Protein AF-A0A4V3KSF6-F1 (afdb_monomer_lite)

pLDDT: mean 86.2, std 11.47, range [46.16, 97.12]

Sequence (101 aa):
LTEKVAVPAVFDMMMRPGSPTTFSNFDHLDHTLPKAPGFPAEAVLRTDRRGTRFPQGIIAGHLEPFADGRAKELLITPNGVRIVWLLAEAERARYGVFRKA

Secondary structure (DSSP, 8-state):
-PPPP--SS-EEEEES--S--TT-SGGG--EEEPPPTTS-TTEEEEESSTT----HHHHHTT-GGGTTS-EEEEEEETTEEEEEE------HHHHGGG---

Structure (mmCIF, N/CA/C/O backbone):
data_AF-A0A4V3KSF6-F1
#
_entry.id   AF-A0A4V3KSF6-F1
#
loop_
_atom_site.group_PDB
_atom_site.id
_atom_site.type_symbol
_atom_site.label_atom_id
_atom_site.label_alt_id
_atom_site.label_comp_id
_atom_site.label_asym_id
_atom_site.label_entity_id
_atom_site.label_seq_id
_atom_site.pdbx_PDB_ins_code
_atom_site.Cartn_x
_atom_site.Cartn_y
_atom_site.Cartn_z
_atom_site.occupancy
_atom_site.B_iso_or_equiv
_atom_site.auth_seq_id
_atom_site.auth_comp_id
_atom_site.auth_asym_id
_atom_site.auth_atom_id
_atom_site.pdbx_PDB_model_num
ATOM 1 N N . LEU A 1 1 ? -3.401 20.343 2.717 1.00 50.09 1 LEU A N 1
ATOM 2 C CA . LEU A 1 1 ? -4.114 19.672 3.826 1.00 50.09 1 LEU A CA 1
ATOM 3 C C . LEU A 1 1 ? -4.252 18.211 3.441 1.00 50.09 1 LEU A C 1
ATOM 5 O O . LEU A 1 1 ? -4.838 17.948 2.402 1.00 50.09 1 LEU A O 1
ATOM 9 N N . THR A 1 2 ? -3.641 17.289 4.181 1.00 59.16 2 THR A N 1
ATOM 10 C CA . THR A 1 2 ? -3.822 15.848 3.948 1.00 59.16 2 THR A CA 1
ATOM 11 C C . THR A 1 2 ? -5.137 15.441 4.597 1.00 59.16 2 THR A C 1
ATOM 13 O O . THR A 1 2 ? -5.308 15.619 5.804 1.00 59.16 2 THR A O 1
ATOM 16 N N . GLU A 1 3 ? -6.092 14.979 3.796 1.00 78.50 3 GLU A N 1
ATOM 17 C CA . GLU A 1 3 ? -7.373 14.500 4.304 1.00 78.50 3 GLU A CA 1
ATOM 18 C C . GLU A 1 3 ? -7.150 13.244 5.155 1.00 78.50 3 GLU A C 1
ATOM 20 O O . GLU A 1 3 ? -6.360 12.363 4.801 1.00 78.50 3 GLU A O 1
ATOM 25 N N . LYS A 1 4 ? -7.805 13.183 6.318 1.00 85.62 4 LYS A N 1
ATOM 26 C CA . LYS A 1 4 ? -7.726 12.011 7.190 1.00 85.62 4 LYS A CA 1
ATOM 27 C C . LYS A 1 4 ? -8.475 10.858 6.536 1.00 85.62 4 LYS A C 1
ATOM 29 O O . LYS A 1 4 ? -9.624 11.008 6.138 1.00 85.62 4 LYS A O 1
ATOM 34 N N . VAL A 1 5 ? -7.845 9.690 6.493 1.00 87.50 5 VAL A N 1
ATOM 35 C CA . VAL A 1 5 ? -8.493 8.463 6.022 1.00 87.50 5 VAL A CA 1
ATOM 36 C C . VAL A 1 5 ? -9.079 7.749 7.232 1.00 87.50 5 VAL A C 1
ATOM 38 O O . VAL A 1 5 ? -8.391 7.557 8.235 1.00 87.50 5 VAL A O 1
ATOM 41 N N . ALA A 1 6 ? -10.343 7.338 7.149 1.00 90.00 6 ALA A N 1
ATOM 42 C CA . ALA A 1 6 ? -11.047 6.636 8.221 1.00 90.00 6 ALA A CA 1
ATOM 43 C C . ALA A 1 6 ? -10.596 5.164 8.348 1.00 90.00 6 ALA A C 1
ATOM 45 O O . ALA A 1 6 ? -11.380 4.233 8.164 1.00 90.00 6 ALA A O 1
ATOM 46 N N . VAL A 1 7 ? -9.313 4.952 8.652 1.00 92.25 7 VAL A N 1
ATOM 47 C CA . VAL A 1 7 ? -8.731 3.642 8.960 1.00 92.25 7 VAL A CA 1
ATOM 48 C C . VAL A 1 7 ? -8.235 3.583 10.408 1.00 92.25 7 VAL A C 1
ATOM 50 O O . VAL A 1 7 ? -7.737 4.575 10.936 1.00 92.25 7 VAL A O 1
ATOM 53 N N . PRO A 1 8 ? -8.357 2.423 11.071 1.00 93.31 8 PRO A N 1
ATOM 54 C CA . PRO A 1 8 ? -8.025 2.272 12.492 1.00 93.31 8 PRO A CA 1
ATOM 55 C C . PRO A 1 8 ? -6.525 2.106 12.796 1.00 93.31 8 PRO A C 1
ATOM 57 O O . PRO A 1 8 ? -6.153 2.107 13.973 1.00 93.31 8 PRO A O 1
ATOM 60 N N . ALA A 1 9 ? -5.694 1.880 11.774 1.00 95.75 9 ALA A N 1
ATOM 61 C CA . ALA A 1 9 ? -4.266 1.582 11.887 1.00 95.75 9 ALA A CA 1
ATOM 62 C C . ALA A 1 9 ? -3.572 1.753 10.517 1.00 95.75 9 ALA A C 1
ATOM 64 O O . ALA A 1 9 ? -4.223 2.152 9.545 1.00 95.75 9 ALA A O 1
ATOM 65 N N . VAL A 1 10 ? -2.279 1.442 10.422 1.00 96.56 10 VAL A N 1
ATOM 66 C CA . VAL A 1 10 ? -1.555 1.375 9.144 1.00 96.56 10 VAL A CA 1
ATOM 67 C C . VAL A 1 10 ? -1.885 0.065 8.437 1.00 96.56 10 VAL A C 1
ATOM 69 O O . VAL A 1 10 ? -1.795 -1.008 9.029 1.00 96.56 10 VAL A O 1
ATOM 72 N N . PHE A 1 11 ? -2.247 0.151 7.164 1.00 96.12 11 PHE A N 1
ATOM 73 C CA . PHE A 1 11 ? -2.338 -0.976 6.245 1.00 96.12 11 PHE A CA 1
ATOM 74 C C . PHE A 1 11 ? -1.278 -0.808 5.167 1.00 96.12 11 PHE A C 1
ATOM 76 O O . PHE A 1 11 ? -1.236 0.231 4.511 1.00 96.12 11 PHE A O 1
ATOM 83 N N . ASP A 1 12 ? -0.460 -1.829 4.960 1.00 96.19 12 ASP A N 1
ATOM 84 C CA . ASP A 1 12 ? 0.558 -1.832 3.916 1.00 96.19 12 ASP A CA 1
ATOM 85 C C . ASP A 1 12 ? 0.474 -3.138 3.124 1.00 96.19 12 ASP A C 1
ATOM 87 O O . ASP A 1 12 ? 0.605 -4.233 3.677 1.00 96.19 12 ASP A O 1
ATOM 91 N N . MET A 1 13 ? 0.189 -3.025 1.831 1.00 95.62 13 MET A N 1
ATOM 92 C CA . MET A 1 13 ? 0.185 -4.134 0.889 1.00 95.62 13 MET A CA 1
ATOM 93 C C . MET A 1 13 ? 1.388 -4.005 -0.029 1.00 95.62 13 MET A C 1
ATOM 95 O O . MET A 1 13 ? 1.465 -3.056 -0.806 1.00 95.62 13 MET A O 1
ATOM 99 N N . MET A 1 14 ? 2.250 -5.018 -0.035 1.00 95.25 14 MET A N 1
ATOM 100 C CA . MET A 1 14 ? 3.416 -5.071 -0.909 1.00 95.25 14 MET A CA 1
ATOM 101 C C . MET A 1 14 ? 3.364 -6.275 -1.845 1.00 95.25 14 MET A C 1
ATOM 103 O O . MET A 1 14 ? 3.079 -7.398 -1.430 1.00 95.25 14 MET A O 1
ATOM 107 N N . MET A 1 15 ? 3.681 -6.047 -3.116 1.00 94.00 15 MET A N 1
ATOM 108 C CA . MET A 1 15 ? 3.789 -7.090 -4.133 1.00 94.00 15 MET A CA 1
ATOM 109 C C . MET A 1 15 ? 5.174 -7.727 -4.104 1.00 94.00 15 MET A C 1
ATOM 111 O O . MET A 1 15 ? 6.168 -7.036 -4.320 1.00 94.00 15 MET A O 1
ATOM 115 N N . ARG A 1 16 ? 5.238 -9.055 -3.935 1.00 91.19 16 ARG A N 1
ATOM 116 C CA . ARG A 1 16 ? 6.487 -9.843 -3.994 1.00 91.19 16 ARG A CA 1
ATOM 117 C C . ARG A 1 16 ? 7.610 -9.283 -3.095 1.00 91.19 16 ARG A C 1
ATOM 119 O O . ARG A 1 16 ? 8.707 -9.033 -3.600 1.00 91.19 16 ARG A O 1
ATOM 126 N N . PRO A 1 17 ? 7.381 -9.086 -1.784 1.00 88.56 17 PRO A N 1
ATOM 127 C CA . PRO A 1 17 ? 8.451 -8.676 -0.879 1.00 88.56 17 PRO A CA 1
ATOM 128 C C . PRO A 1 17 ? 9.503 -9.790 -0.795 1.00 88.56 17 PRO A C 1
ATOM 130 O O . PRO A 1 17 ? 9.202 -10.910 -0.388 1.00 88.56 17 PRO A O 1
ATOM 133 N N . GLY A 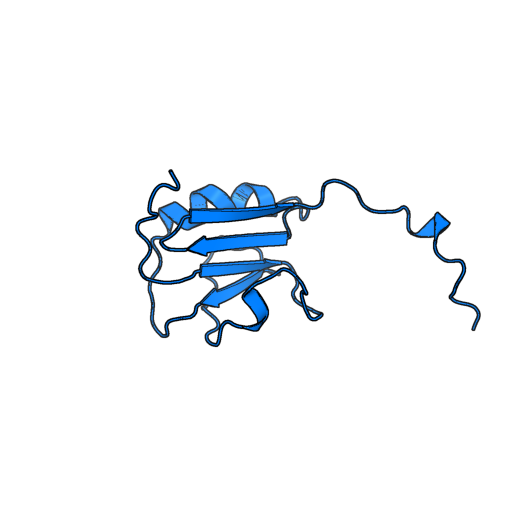1 18 ? 10.734 -9.501 -1.216 1.00 78.06 18 GLY A N 1
ATOM 134 C CA . GLY A 1 18 ? 11.832 -10.480 -1.226 1.00 78.06 18 GLY A CA 1
ATOM 135 C C . GLY A 1 18 ? 13.193 -9.903 -0.844 1.00 78.06 18 GLY A C 1
ATOM 136 O O . GLY A 1 18 ? 14.174 -10.632 -0.739 1.00 78.06 18 GLY A O 1
ATOM 137 N N . SER A 1 19 ? 13.284 -8.593 -0.649 1.00 74.31 19 SER A N 1
ATOM 138 C CA . SER A 1 19 ? 14.492 -7.901 -0.206 1.00 74.31 19 SER A CA 1
ATOM 139 C C . SER A 1 19 ? 14.082 -6.680 0.612 1.00 74.31 19 SER A C 1
ATOM 141 O O . SER A 1 19 ? 12.971 -6.189 0.401 1.00 74.31 19 SER A O 1
ATOM 143 N N . PRO A 1 20 ? 14.951 -6.187 1.512 1.00 73.50 20 PRO A N 1
ATOM 144 C CA . PRO A 1 20 ? 14.675 -4.979 2.273 1.00 73.50 20 PRO A CA 1
ATOM 145 C C . PRO A 1 20 ? 14.324 -3.817 1.347 1.00 73.50 20 PRO A C 1
ATOM 147 O O . PRO A 1 20 ? 14.982 -3.593 0.326 1.00 73.50 20 PRO A O 1
ATOM 150 N N . THR A 1 21 ? 13.283 -3.080 1.708 1.00 76.31 21 THR A N 1
ATOM 151 C CA . THR A 1 21 ? 12.747 -1.992 0.891 1.00 76.31 21 THR A CA 1
ATOM 152 C C . THR A 1 21 ? 13.081 -0.640 1.516 1.00 76.31 21 THR A C 1
ATOM 154 O O . THR A 1 21 ? 12.370 -0.137 2.374 1.00 76.31 21 THR A O 1
ATOM 157 N N . THR A 1 22 ? 14.170 -0.009 1.063 1.00 78.12 22 THR A N 1
ATOM 158 C CA . THR A 1 22 ? 14.765 1.191 1.697 1.00 78.12 22 THR A CA 1
ATOM 159 C C . THR A 1 22 ? 13.798 2.361 1.933 1.00 78.12 22 THR A C 1
ATOM 161 O O . THR A 1 22 ? 14.001 3.141 2.857 1.00 78.12 22 THR A O 1
ATOM 164 N N . PHE A 1 23 ? 12.760 2.512 1.105 1.00 81.50 23 PHE A N 1
ATOM 165 C CA . PHE A 1 23 ? 11.805 3.632 1.167 1.00 81.50 23 PHE A CA 1
ATOM 166 C C . PHE A 1 23 ? 10.376 3.210 1.553 1.00 81.50 23 PHE A C 1
ATOM 168 O O . PHE A 1 23 ? 9.431 4.005 1.429 1.00 81.50 23 PHE A O 1
ATOM 175 N N . SER A 1 24 ? 10.196 1.961 1.982 1.00 89.19 24 SER A N 1
ATOM 176 C CA . SER A 1 24 ? 8.905 1.440 2.422 1.00 89.19 24 SER A CA 1
ATOM 177 C C . SER A 1 24 ? 8.853 1.297 3.937 1.00 89.19 24 SER A C 1
ATOM 179 O O . SER A 1 24 ? 9.861 1.081 4.602 1.00 89.19 24 SER A O 1
ATOM 181 N N . ASN A 1 25 ? 7.642 1.420 4.475 1.00 90.38 25 ASN A N 1
ATOM 182 C CA . ASN A 1 25 ? 7.370 1.159 5.880 1.00 90.38 25 ASN A CA 1
ATOM 183 C C . ASN A 1 25 ? 7.129 -0.338 6.158 1.00 90.38 25 ASN A C 1
ATOM 185 O O . ASN A 1 25 ? 7.087 -0.753 7.313 1.00 90.38 25 ASN A O 1
ATOM 189 N N . PHE A 1 26 ? 6.974 -1.152 5.113 1.00 94.19 26 PHE A N 1
ATOM 190 C CA . PHE A 1 26 ? 6.498 -2.530 5.184 1.00 94.19 26 PHE A CA 1
ATOM 191 C C . PHE A 1 26 ? 7.329 -3.434 6.105 1.00 94.19 26 PHE A C 1
ATOM 193 O O . PHE A 1 26 ? 6.782 -4.241 6.866 1.00 94.19 26 PHE A O 1
ATOM 200 N N . ASP A 1 27 ? 8.654 -3.282 6.072 1.00 92.75 27 ASP A N 1
ATOM 201 C CA . ASP A 1 27 ? 9.581 -4.078 6.881 1.00 92.75 27 ASP A CA 1
ATOM 202 C C . ASP A 1 27 ? 9.530 -3.721 8.380 1.00 92.75 27 ASP A C 1
ATOM 204 O O . ASP A 1 27 ? 9.947 -4.528 9.208 1.00 92.75 27 ASP A O 1
ATOM 208 N N . HIS A 1 28 ? 8.956 -2.565 8.735 1.00 92.81 28 HIS A N 1
ATOM 209 C CA . HIS A 1 28 ? 8.788 -2.091 10.114 1.00 92.81 28 HIS A CA 1
ATOM 210 C C . HIS A 1 28 ? 7.440 -2.474 10.746 1.00 92.81 28 HIS A C 1
ATOM 212 O O . HIS A 1 28 ? 7.189 -2.141 11.900 1.00 92.81 28 HIS A O 1
ATOM 218 N N . LEU A 1 29 ? 6.550 -3.133 9.998 1.00 95.12 29 LEU A N 1
ATOM 219 C CA . LEU A 1 29 ? 5.231 -3.533 10.484 1.00 95.12 29 LEU A CA 1
ATOM 220 C C . LEU A 1 29 ? 5.250 -4.964 11.035 1.00 95.12 29 LEU A C 1
ATOM 222 O O . LEU A 1 29 ? 5.512 -5.923 10.306 1.00 95.12 29 LEU A O 1
ATOM 226 N N . ASP A 1 30 ? 4.898 -5.110 12.311 1.00 94.94 30 ASP A N 1
ATOM 227 C CA . ASP A 1 30 ? 5.075 -6.355 13.072 1.00 94.94 30 ASP A CA 1
ATOM 228 C C . ASP A 1 30 ? 4.006 -7.426 12.810 1.00 94.94 30 ASP A C 1
ATOM 230 O O . ASP A 1 30 ? 4.127 -8.572 13.258 1.00 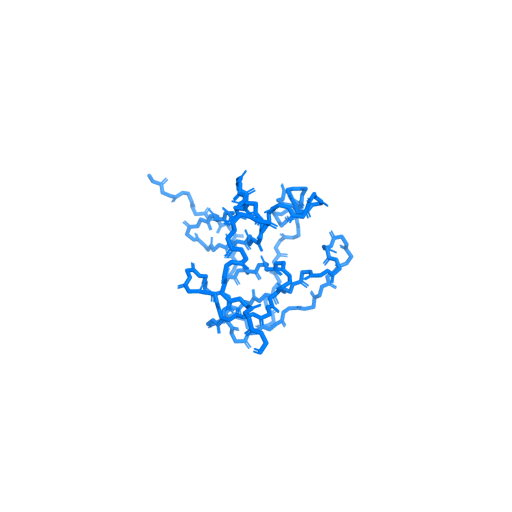94.94 30 ASP A O 1
ATOM 234 N N . HIS A 1 31 ? 2.908 -7.080 12.136 1.00 96.44 31 HIS A N 1
ATOM 235 C CA . HIS A 1 31 ? 1.760 -7.973 12.016 1.00 96.44 31 HIS A CA 1
ATOM 236 C C . HIS A 1 31 ? 1.392 -8.227 10.566 1.00 96.44 31 HIS A C 1
ATOM 238 O O . HIS A 1 31 ? 0.982 -7.322 9.848 1.00 96.44 31 HIS A O 1
ATOM 244 N N . THR A 1 32 ? 1.466 -9.491 10.151 1.00 94.62 32 THR A N 1
ATOM 245 C CA . THR A 1 32 ? 0.962 -9.925 8.844 1.00 94.62 32 THR A CA 1
ATOM 246 C C . THR A 1 32 ? -0.541 -10.182 8.926 1.00 94.62 32 THR A C 1
ATOM 248 O O . THR A 1 32 ? -1.016 -10.878 9.826 1.00 94.62 32 THR A O 1
ATOM 251 N N . LEU A 1 33 ? -1.293 -9.617 7.985 1.00 92.81 33 LEU A N 1
ATOM 252 C CA . LEU A 1 33 ? -2.731 -9.826 7.859 1.00 92.81 33 LEU A CA 1
ATOM 253 C C . LEU A 1 33 ? -3.017 -11.031 6.951 1.00 92.81 33 LEU A C 1
ATOM 255 O O . LEU A 1 33 ? -2.305 -11.244 5.964 1.00 92.81 33 LEU A O 1
ATOM 259 N N . PRO A 1 34 ? -4.079 -11.807 7.227 1.00 89.88 34 PRO A N 1
ATOM 260 C CA . PRO A 1 34 ? -4.544 -12.812 6.285 1.00 89.88 34 PRO A CA 1
ATOM 261 C C . PRO A 1 34 ? -5.053 -12.134 5.007 1.00 89.88 34 PRO A C 1
ATOM 263 O O . PRO A 1 34 ? -5.740 -11.112 5.063 1.00 89.88 34 PRO A O 1
ATOM 266 N N . LYS A 1 35 ? -4.748 -12.722 3.848 1.00 85.56 35 LYS A N 1
ATOM 267 C CA . LYS A 1 35 ? -5.311 -12.276 2.570 1.00 85.56 35 LYS A CA 1
ATOM 268 C C . LYS A 1 35 ? -6.746 -12.768 2.426 1.00 85.56 35 LYS A C 1
ATOM 270 O O . LYS A 1 35 ? -6.995 -13.970 2.496 1.00 85.56 35 LYS A O 1
ATOM 275 N N . ALA A 1 36 ? -7.671 -11.840 2.207 1.00 78.62 36 ALA A N 1
ATOM 276 C CA . ALA A 1 36 ? -9.026 -12.161 1.776 1.00 78.62 36 ALA A CA 1
ATOM 277 C C . ALA A 1 36 ? -9.055 -12.460 0.258 1.00 78.62 36 ALA A C 1
ATOM 279 O O . ALA A 1 36 ? -8.112 -12.104 -0.456 1.00 78.62 36 ALA A O 1
ATOM 280 N N . PRO A 1 37 ? -10.123 -13.087 -0.266 1.00 81.62 37 PRO A N 1
ATOM 281 C CA . PRO A 1 37 ? -10.345 -13.173 -1.707 1.00 81.62 37 PRO A CA 1
ATOM 282 C C . PRO A 1 37 ? -10.337 -11.785 -2.367 1.00 81.62 37 PRO A C 1
ATOM 284 O O . PRO A 1 37 ? -10.848 -10.825 -1.795 1.00 81.62 37 PRO A O 1
ATOM 287 N N . GLY A 1 38 ? -9.762 -11.684 -3.567 1.00 83.81 38 GLY A N 1
ATOM 288 C CA . GLY A 1 38 ? -9.665 -10.433 -4.335 1.00 83.81 38 GLY A CA 1
ATOM 289 C C . GLY A 1 38 ? -8.316 -9.715 -4.231 1.00 83.81 38 GLY A C 1
ATOM 290 O O . GLY A 1 38 ? -8.018 -8.872 -5.070 1.00 83.81 38 GLY A O 1
ATOM 291 N N . PHE A 1 39 ? -7.466 -10.081 -3.267 1.00 89.62 39 PHE A N 1
ATOM 292 C CA . PHE A 1 39 ? -6.078 -9.614 -3.234 1.00 89.62 39 PHE A CA 1
ATOM 293 C C . PHE A 1 39 ? -5.199 -10.393 -4.225 1.00 89.62 39 PHE A C 1
ATOM 295 O O . PHE A 1 39 ? -5.397 -11.604 -4.376 1.00 89.62 39 PHE A O 1
ATOM 302 N N . PRO A 1 40 ? -4.187 -9.752 -4.846 1.00 90.31 40 PRO A N 1
ATOM 303 C CA . PRO A 1 40 ? -3.222 -10.456 -5.683 1.00 90.31 40 PRO A CA 1
ATOM 304 C C . PRO A 1 40 ? -2.522 -11.593 -4.926 1.00 90.31 40 PRO A C 1
ATOM 306 O O . PRO A 1 40 ? -2.182 -11.468 -3.743 1.00 90.31 40 PRO A O 1
ATOM 309 N N . ALA A 1 41 ? -2.285 -12.713 -5.609 1.00 89.69 41 ALA A N 1
ATOM 310 C CA . ALA A 1 41 ? -1.741 -13.924 -4.994 1.00 89.69 41 ALA A CA 1
ATOM 311 C C . ALA A 1 41 ? -0.354 -13.687 -4.380 1.00 89.69 41 ALA A C 1
ATOM 313 O O . ALA A 1 41 ? -0.039 -14.213 -3.313 1.00 89.69 41 ALA A O 1
ATOM 314 N N . GLU A 1 42 ? 0.447 -12.847 -5.016 1.00 91.00 42 GLU A N 1
ATOM 315 C CA . GLU A 1 42 ? 1.804 -12.497 -4.621 1.00 91.00 42 GLU A CA 1
ATOM 316 C C . GLU A 1 42 ? 1.899 -11.299 -3.663 1.00 91.00 42 GLU A C 1
ATOM 318 O O . GLU A 1 42 ? 3.004 -10.903 -3.282 1.00 91.00 42 GLU A O 1
ATOM 323 N N . ALA A 1 43 ? 0.765 -10.703 -3.284 1.00 93.00 43 ALA A N 1
ATOM 324 C CA . ALA A 1 43 ? 0.740 -9.639 -2.294 1.00 93.00 43 ALA A CA 1
ATOM 325 C C . ALA A 1 43 ? 1.028 -10.197 -0.894 1.00 93.00 43 ALA A C 1
ATOM 327 O O . ALA A 1 43 ? 0.670 -11.332 -0.564 1.00 93.00 43 ALA A O 1
ATOM 328 N N . VAL A 1 44 ? 1.623 -9.383 -0.036 1.00 94.69 44 VAL A N 1
ATOM 329 C CA . VAL A 1 44 ? 1.695 -9.619 1.406 1.00 94.69 44 VAL A CA 1
ATOM 330 C C . VAL A 1 44 ? 1.165 -8.372 2.093 1.00 94.69 44 VAL A C 1
ATOM 332 O O . VAL A 1 44 ? 1.430 -7.257 1.653 1.00 94.69 44 VAL A O 1
ATOM 335 N N . LEU A 1 45 ? 0.368 -8.576 3.136 1.00 94.81 45 LEU A N 1
ATOM 336 C CA . LEU A 1 45 ? -0.359 -7.522 3.830 1.00 94.81 45 LEU A CA 1
ATOM 337 C C . LEU A 1 45 ? 0.192 -7.387 5.244 1.00 94.81 45 LEU A C 1
ATOM 339 O O . LEU A 1 45 ? 0.295 -8.393 5.950 1.00 94.81 45 LEU A O 1
ATOM 343 N N . ARG A 1 46 ? 0.505 -6.168 5.675 1.00 95.94 46 ARG A N 1
ATOM 344 C CA . ARG A 1 46 ? 1.000 -5.885 7.020 1.00 95.94 46 ARG A CA 1
ATOM 345 C C . ARG A 1 46 ? 0.288 -4.713 7.683 1.00 95.94 46 ARG A C 1
ATOM 347 O O . ARG A 1 46 ? -0.340 -3.883 7.029 1.00 95.94 46 ARG A O 1
ATOM 354 N N . THR A 1 47 ? 0.366 -4.684 9.009 1.00 97.12 47 THR A N 1
ATOM 355 C CA . THR A 1 47 ? -0.181 -3.632 9.864 1.00 97.12 47 THR A CA 1
ATOM 356 C C . THR A 1 47 ? 0.657 -3.450 11.127 1.00 97.12 47 THR A C 1
ATOM 358 O O . THR A 1 47 ? 1.369 -4.360 11.552 1.00 97.12 4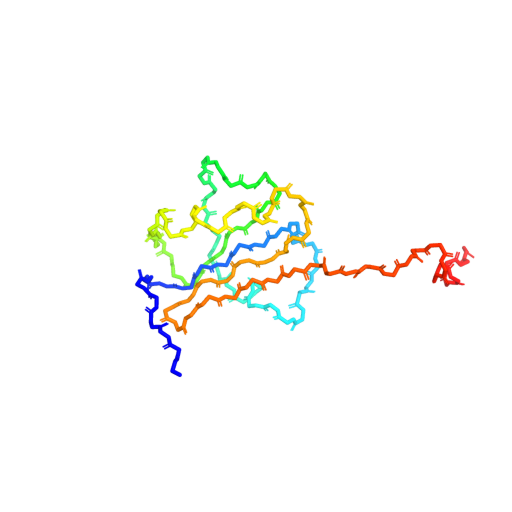7 THR A O 1
ATOM 361 N N . ASP A 1 48 ? 0.544 -2.276 11.738 1.00 96.94 48 ASP A N 1
ATOM 362 C CA . ASP A 1 48 ? 1.123 -1.918 13.036 1.00 96.94 48 ASP A CA 1
ATOM 363 C C . ASP A 1 48 ? 0.232 -2.338 14.216 1.00 96.94 48 ASP A C 1
ATOM 365 O O . ASP A 1 48 ? 0.651 -2.269 15.368 1.00 96.94 48 ASP A O 1
ATOM 369 N N . ARG A 1 49 ? -1.004 -2.796 13.961 1.00 95.88 49 ARG A N 1
ATOM 370 C CA . ARG A 1 49 ? -1.949 -3.148 15.027 1.00 95.88 49 ARG A CA 1
ATOM 371 C C . ARG A 1 49 ? -2.576 -4.527 14.843 1.00 95.88 49 ARG A C 1
ATOM 373 O O . ARG A 1 49 ? -3.373 -4.760 13.931 1.00 95.88 49 ARG A O 1
ATOM 380 N N . ARG A 1 50 ? -2.286 -5.441 15.773 1.00 93.25 50 ARG A N 1
ATOM 381 C CA . ARG A 1 50 ? -2.814 -6.815 15.776 1.00 93.25 50 ARG A CA 1
ATOM 382 C C . ARG A 1 50 ? -4.343 -6.846 15.860 1.00 93.25 50 ARG A C 1
ATOM 384 O O . ARG A 1 50 ? -4.950 -6.120 16.640 1.00 93.25 50 ARG A O 1
ATOM 391 N N . GLY A 1 51 ? -4.963 -7.748 15.096 1.00 87.69 51 GLY A N 1
ATOM 392 C CA . GLY A 1 51 ? -6.413 -7.994 15.141 1.00 87.69 51 GLY A CA 1
ATOM 393 C C . GLY A 1 51 ? -7.266 -6.902 14.490 1.00 87.69 51 GLY A C 1
ATOM 394 O O . GLY A 1 51 ? -8.492 -6.942 14.585 1.00 87.69 51 GLY A O 1
ATOM 395 N N . THR A 1 52 ? -6.633 -5.937 13.825 1.00 89.19 52 THR A N 1
ATOM 396 C CA . THR A 1 52 ? -7.318 -4.835 13.157 1.00 89.19 52 THR A CA 1
ATOM 397 C C . THR A 1 52 ? -8.121 -5.322 11.958 1.00 89.19 52 THR A C 1
ATOM 399 O O . THR A 1 52 ? -7.650 -6.127 11.155 1.00 89.19 52 THR A O 1
ATOM 402 N N . ARG A 1 53 ? -9.339 -4.794 11.816 1.00 88.25 53 ARG A N 1
ATOM 403 C CA . ARG A 1 53 ? -10.174 -4.979 10.629 1.00 88.25 53 ARG A CA 1
ATOM 404 C C . ARG A 1 53 ? -10.180 -3.692 9.825 1.00 88.25 53 ARG A C 1
ATOM 406 O O . ARG A 1 53 ? -10.536 -2.641 10.349 1.00 88.25 53 ARG A O 1
ATOM 413 N N . PHE A 1 54 ? -9.808 -3.791 8.557 1.00 90.00 54 PHE A N 1
ATOM 414 C CA . PHE A 1 54 ? -9.820 -2.659 7.642 1.00 90.00 54 PHE A CA 1
ATOM 415 C C . PHE A 1 54 ? -11.115 -2.632 6.823 1.00 90.00 54 PHE A C 1
ATOM 417 O O . PHE A 1 54 ? -11.590 -3.704 6.418 1.00 90.00 54 PHE A O 1
ATOM 424 N N . PRO A 1 55 ? -11.683 -1.441 6.552 1.00 88.69 55 PRO A N 1
ATOM 425 C CA . PRO A 1 55 ? -12.826 -1.303 5.657 1.00 88.69 55 PRO A CA 1
ATOM 426 C C . PRO A 1 55 ? -12.485 -1.838 4.261 1.00 88.69 55 PRO A C 1
ATOM 428 O O . PRO A 1 55 ? -11.679 -1.254 3.538 1.00 88.69 55 PRO A O 1
ATOM 431 N N . GLN A 1 56 ? -13.101 -2.958 3.873 1.00 85.50 56 GLN A N 1
ATOM 432 C CA . GLN A 1 56 ? -12.758 -3.650 2.625 1.00 85.50 56 GLN A CA 1
ATOM 433 C C . GLN A 1 56 ? -13.052 -2.803 1.385 1.00 85.50 56 GLN A C 1
ATOM 435 O O . GLN A 1 56 ? -12.282 -2.850 0.437 1.00 85.50 56 GLN A O 1
ATOM 440 N N . GLY A 1 57 ? -14.109 -1.984 1.411 1.00 82.94 57 GLY A N 1
ATOM 441 C CA . GLY A 1 57 ? -14.441 -1.089 0.297 1.00 82.94 57 GLY A CA 1
ATOM 442 C C . GLY A 1 57 ? -13.351 -0.053 0.005 1.00 82.94 57 GLY A C 1
ATOM 443 O O . GLY A 1 57 ? -13.081 0.222 -1.159 1.00 82.94 57 GLY A O 1
ATOM 444 N N . ILE A 1 58 ? -12.674 0.455 1.045 1.00 84.62 58 ILE A N 1
ATOM 445 C CA . ILE A 1 58 ? -11.551 1.392 0.879 1.00 84.62 58 ILE A CA 1
ATOM 446 C C . ILE A 1 58 ? -10.381 0.680 0.201 1.00 84.62 58 ILE A C 1
ATOM 448 O O . ILE A 1 58 ? -9.810 1.206 -0.744 1.00 84.62 58 ILE A O 1
ATOM 452 N N . ILE A 1 59 ? -10.039 -0.532 0.647 1.00 88.62 59 ILE A N 1
ATOM 453 C CA . ILE A 1 59 ? -8.917 -1.269 0.057 1.00 88.62 59 ILE A CA 1
ATOM 454 C C . ILE A 1 59 ? -9.238 -1.690 -1.382 1.00 88.62 59 ILE A C 1
ATOM 456 O O . ILE A 1 59 ? -8.426 -1.469 -2.276 1.00 88.62 59 ILE A O 1
ATOM 460 N N . ALA A 1 60 ? -10.428 -2.253 -1.615 1.00 87.19 60 ALA A N 1
ATOM 461 C CA . ALA A 1 60 ? -10.853 -2.777 -2.911 1.00 87.19 60 ALA A CA 1
ATOM 462 C C . ALA A 1 60 ? -10.809 -1.719 -4.025 1.00 87.19 60 ALA A C 1
ATOM 464 O O . ALA A 1 60 ? -10.381 -2.031 -5.135 1.00 87.19 60 ALA A O 1
ATOM 465 N N . GLY A 1 61 ? -11.162 -0.465 -3.720 1.00 87.38 61 GLY A N 1
ATOM 466 C CA . GLY A 1 61 ? -11.094 0.652 -4.671 1.00 87.38 61 GLY A CA 1
ATOM 467 C C . GLY A 1 61 ? -9.682 0.996 -5.165 1.00 87.38 61 GLY A C 1
ATOM 468 O O . GLY A 1 61 ? -9.538 1.784 -6.094 1.00 87.38 61 GLY A O 1
ATOM 469 N N . HIS A 1 62 ? -8.638 0.410 -4.572 1.00 90.31 62 HIS A N 1
ATOM 470 C CA . HIS A 1 62 ? -7.239 0.659 -4.921 1.00 90.31 62 HIS A CA 1
ATOM 471 C C . HIS A 1 62 ? -6.502 -0.586 -5.436 1.00 90.31 62 HIS A C 1
ATOM 473 O O . HIS A 1 62 ? -5.293 -0.520 -5.654 1.00 90.31 62 HIS A O 1
ATOM 479 N N . LEU A 1 63 ? -7.1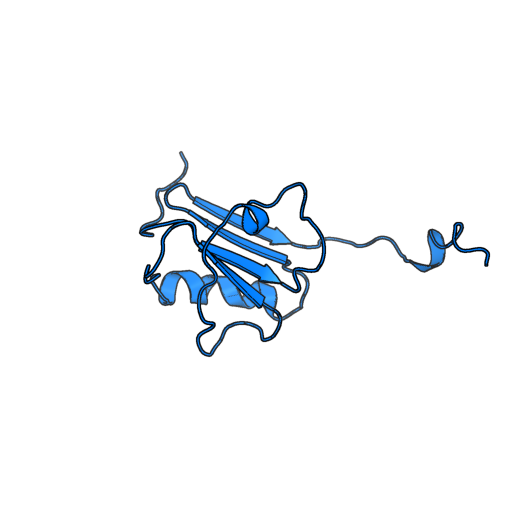92 -1.719 -5.626 1.00 90.19 63 LEU A N 1
ATOM 480 C CA . LEU A 1 63 ? -6.549 -2.971 -6.047 1.00 90.19 63 LEU A CA 1
ATOM 481 C C . LEU A 1 63 ? -6.333 -3.079 -7.561 1.00 90.19 63 LEU A C 1
ATOM 483 O O . LEU A 1 63 ? -5.401 -3.763 -7.976 1.00 90.19 63 LEU A O 1
ATOM 487 N N . GLU A 1 64 ? -7.138 -2.400 -8.382 1.00 90.62 64 GLU A N 1
ATOM 488 C CA . GLU A 1 64 ? -7.037 -2.460 -9.852 1.00 90.62 64 GLU A CA 1
ATOM 489 C C . GLU A 1 64 ? -5.612 -2.159 -10.382 1.00 90.62 64 GLU A C 1
ATOM 491 O O . GLU A 1 64 ? -5.097 -2.982 -11.140 1.00 90.62 64 GLU A O 1
ATOM 496 N N . PRO A 1 65 ? -4.893 -1.111 -9.917 1.00 89.56 65 PRO A N 1
ATOM 497 C CA . PRO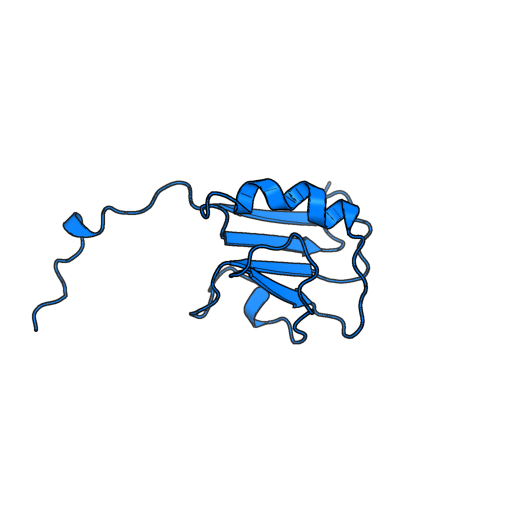 A 1 65 ? -3.493 -0.854 -10.287 1.00 89.56 65 PRO A CA 1
ATOM 498 C C . PRO A 1 65 ? -2.515 -2.033 -10.166 1.00 89.56 65 PRO A C 1
ATOM 500 O O . PRO A 1 65 ? -1.450 -2.040 -10.790 1.00 89.56 65 PRO A O 1
ATOM 503 N N . PHE A 1 66 ? -2.828 -3.009 -9.314 1.00 91.88 66 PHE A N 1
ATOM 504 C CA . PHE A 1 66 ? -1.955 -4.138 -9.012 1.00 91.88 66 PHE A CA 1
ATOM 505 C C . PHE A 1 66 ? -2.148 -5.319 -9.964 1.00 91.88 66 PHE A C 1
ATOM 507 O O . PHE A 1 66 ? -1.288 -6.200 -9.987 1.00 91.88 66 PHE A O 1
ATOM 514 N N . ALA A 1 67 ? -3.210 -5.319 -10.778 1.00 87.12 67 ALA A N 1
ATOM 515 C CA . ALA A 1 67 ? -3.496 -6.383 -11.741 1.00 87.12 67 ALA A CA 1
ATOM 516 C C . ALA A 1 67 ? -2.395 -6.522 -12.809 1.00 87.12 67 ALA A C 1
ATOM 518 O O . ALA A 1 67 ? -1.985 -7.633 -13.137 1.00 87.12 67 ALA A O 1
ATOM 519 N N . ASP A 1 68 ? -1.835 -5.400 -13.270 1.00 85.62 68 ASP A N 1
ATOM 520 C CA . ASP A 1 68 ? -0.823 -5.376 -14.337 1.00 85.62 68 ASP A CA 1
ATOM 521 C C . ASP A 1 68 ? 0.616 -5.562 -13.812 1.00 85.62 68 ASP A C 1
ATOM 523 O O . ASP A 1 68 ? 1.596 -5.452 -14.551 1.00 85.62 68 ASP A O 1
ATOM 527 N N . GLY A 1 69 ? 0.787 -5.777 -12.501 1.00 83.88 69 GLY A N 1
ATOM 528 C CA . GLY A 1 69 ? 2.082 -6.044 -11.862 1.00 83.88 69 GLY A CA 1
ATOM 529 C C . GLY A 1 69 ? 3.057 -4.857 -11.780 1.00 83.88 69 GLY A C 1
ATOM 530 O O . GLY A 1 69 ? 4.188 -5.023 -11.285 1.00 83.88 69 GLY A O 1
ATOM 531 N N . ARG A 1 70 ? 2.646 -3.665 -12.238 1.00 89.25 70 ARG A N 1
ATOM 532 C CA . ARG A 1 70 ? 3.445 -2.428 -12.193 1.00 89.25 70 ARG A CA 1
ATOM 533 C C . ARG A 1 70 ? 3.370 -1.720 -10.845 1.00 89.25 70 ARG A C 1
ATOM 535 O O . ARG A 1 70 ? 4.403 -1.232 -10.380 1.00 89.25 70 ARG A O 1
ATOM 542 N N . ALA A 1 71 ? 2.197 -1.683 -10.213 1.00 93.69 71 ALA A N 1
ATOM 543 C CA . ALA A 1 71 ? 2.072 -1.209 -8.841 1.00 93.69 71 ALA A CA 1
ATOM 544 C C . ALA A 1 71 ? 2.791 -2.172 -7.881 1.00 93.69 71 ALA A C 1
ATOM 546 O O . ALA A 1 71 ? 2.767 -3.394 -8.060 1.00 93.69 71 ALA A O 1
ATOM 547 N N . LYS A 1 72 ? 3.503 -1.611 -6.902 1.00 93.69 72 LYS A N 1
ATOM 548 C CA . LYS A 1 72 ? 4.391 -2.349 -5.990 1.00 93.69 72 LYS A CA 1
ATOM 549 C C . LYS A 1 72 ? 3.934 -2.302 -4.546 1.00 93.69 72 LYS A C 1
ATOM 551 O O . LYS A 1 72 ? 4.063 -3.306 -3.856 1.00 93.69 72 LYS A O 1
ATOM 556 N N . GLU A 1 73 ? 3.396 -1.171 -4.115 1.00 95.56 73 GLU A N 1
ATOM 557 C CA . GLU A 1 73 ? 3.028 -0.944 -2.721 1.00 95.56 73 GLU A CA 1
ATOM 558 C C . GLU A 1 73 ? 1.776 -0.066 -2.644 1.00 95.56 73 GLU A C 1
ATOM 560 O O . GLU A 1 73 ? 1.680 0.931 -3.364 1.00 95.56 73 GLU A O 1
ATOM 565 N N . LEU A 1 74 ? 0.832 -0.436 -1.779 1.00 95.31 74 LEU A N 1
ATOM 566 C CA . LEU A 1 74 ? -0.305 0.381 -1.358 1.00 95.31 74 LEU A CA 1
ATOM 567 C C . LEU A 1 74 ? -0.219 0.551 0.156 1.00 95.31 74 LEU A C 1
ATOM 569 O O . LEU A 1 74 ? -0.474 -0.389 0.906 1.00 95.31 74 LEU A O 1
ATOM 573 N N . LEU A 1 75 ? 0.080 1.771 0.584 1.00 95.62 75 LEU A N 1
ATOM 574 C CA . LEU A 1 75 ? 0.142 2.165 1.982 1.00 95.62 75 LEU A CA 1
ATOM 575 C C . LEU A 1 75 ? -1.057 3.062 2.298 1.00 95.62 75 LEU A C 1
ATOM 577 O O . LEU A 1 75 ? -1.206 4.142 1.729 1.00 95.62 75 LEU A O 1
ATOM 581 N N . ILE A 1 76 ? -1.901 2.630 3.229 1.00 95.06 76 ILE A N 1
ATOM 582 C CA . ILE A 1 76 ? -3.045 3.387 3.738 1.00 95.06 76 ILE A CA 1
ATOM 583 C C . ILE A 1 76 ? -2.812 3.637 5.222 1.00 95.06 76 ILE A C 1
ATOM 585 O O . ILE A 1 76 ? -2.624 2.714 6.011 1.00 95.06 76 ILE A O 1
ATOM 589 N N . THR A 1 77 ? -2.846 4.901 5.618 1.00 94.88 77 THR A N 1
ATOM 590 C CA . THR A 1 77 ? -2.661 5.324 7.007 1.00 94.88 77 THR A CA 1
ATOM 591 C C . THR A 1 77 ? -3.775 6.287 7.399 1.00 94.88 77 THR A C 1
ATOM 593 O O . THR A 1 77 ? -4.378 6.910 6.522 1.00 94.88 77 THR A O 1
ATOM 596 N N . PRO A 1 78 ? -3.997 6.532 8.701 1.00 94.25 78 PRO A N 1
ATOM 597 C CA . PRO A 1 78 ? -4.908 7.588 9.139 1.00 94.25 78 PRO A CA 1
ATOM 598 C C . PRO A 1 78 ? -4.547 8.982 8.593 1.00 94.25 78 PRO A C 1
ATOM 600 O O . PRO A 1 78 ? -5.379 9.885 8.598 1.00 94.25 78 PRO A O 1
ATOM 603 N N . ASN A 1 79 ? -3.307 9.176 8.132 1.00 93.06 79 ASN A N 1
ATOM 604 C CA . ASN A 1 79 ? -2.791 10.444 7.623 1.00 93.06 79 ASN A CA 1
ATOM 605 C C . ASN A 1 79 ? -2.848 10.571 6.094 1.00 93.06 79 ASN A C 1
ATOM 607 O O . ASN A 1 79 ? -2.489 11.630 5.584 1.00 93.06 79 ASN A O 1
ATOM 611 N N . GLY A 1 80 ? -3.254 9.527 5.368 1.00 92.38 80 GLY A N 1
ATOM 612 C CA . GLY A 1 80 ? -3.314 9.548 3.909 1.00 92.38 80 GLY A CA 1
ATOM 613 C C . GLY A 1 80 ? -2.994 8.205 3.258 1.00 92.38 80 GLY A C 1
ATOM 614 O O . GLY A 1 80 ? -2.734 7.206 3.935 1.00 92.38 80 GLY A O 1
ATOM 615 N N . VAL A 1 81 ? -2.988 8.216 1.925 1.00 92.38 81 VAL A N 1
ATOM 616 C CA . VAL A 1 81 ? -2.724 7.058 1.060 1.00 92.38 81 VAL A CA 1
ATOM 617 C C . VAL A 1 81 ? -1.480 7.316 0.209 1.00 92.38 81 VAL A C 1
ATOM 619 O O . VAL A 1 81 ? -1.291 8.423 -0.294 1.00 92.38 81 VAL A O 1
ATOM 622 N N . ARG A 1 82 ? -0.646 6.292 0.017 1.00 93.62 82 ARG A N 1
ATOM 623 C CA . ARG A 1 82 ? 0.498 6.289 -0.902 1.00 93.62 82 ARG A CA 1
ATOM 624 C C . ARG A 1 82 ? 0.452 5.034 -1.768 1.00 93.62 82 ARG A C 1
ATOM 626 O O . ARG A 1 82 ? 0.301 3.933 -1.251 1.00 93.62 82 ARG A O 1
ATOM 633 N N . ILE A 1 83 ? 0.640 5.207 -3.073 1.00 93.06 83 ILE A N 1
ATOM 634 C CA . ILE A 1 83 ? 0.813 4.111 -4.030 1.00 93.06 83 ILE A CA 1
ATOM 635 C C . ILE A 1 83 ? 2.201 4.240 -4.654 1.00 93.06 83 ILE A C 1
ATOM 637 O O . ILE A 1 83 ? 2.589 5.325 -5.085 1.00 93.06 83 ILE A O 1
ATOM 641 N N . VAL A 1 84 ? 2.945 3.136 -4.710 1.00 93.12 84 VAL A N 1
ATOM 642 C CA . VAL A 1 84 ? 4.229 3.051 -5.418 1.00 93.12 84 VAL A CA 1
ATOM 643 C C . VAL A 1 84 ? 4.020 2.312 -6.733 1.00 93.12 84 VAL A C 1
ATOM 645 O O . VAL A 1 84 ? 3.505 1.194 -6.750 1.00 93.12 84 VAL A O 1
ATOM 648 N N . TRP A 1 85 ? 4.452 2.922 -7.837 1.00 91.94 85 TRP A N 1
ATOM 649 C CA . TRP A 1 85 ? 4.249 2.412 -9.192 1.00 91.94 85 TRP A CA 1
ATOM 650 C C . TRP A 1 85 ? 5.558 2.407 -9.987 1.00 91.94 85 TRP A C 1
ATOM 652 O O . TRP A 1 85 ? 6.272 3.408 -10.034 1.00 91.94 85 TRP A O 1
ATOM 662 N N . LEU A 1 86 ? 5.862 1.295 -10.664 1.00 90.31 86 LEU A N 1
ATOM 663 C CA . LEU A 1 86 ? 6.989 1.203 -11.595 1.00 90.31 86 LEU A CA 1
ATOM 664 C C . LEU A 1 86 ? 6.668 1.889 -12.933 1.00 90.31 86 LEU A C 1
ATOM 666 O O . LEU A 1 86 ? 5.953 1.336 -13.780 1.00 90.31 86 LEU A O 1
ATOM 670 N N . LEU A 1 87 ? 7.193 3.098 -13.136 1.00 90.00 87 LEU A N 1
ATOM 671 C CA . LEU A 1 87 ? 6.976 3.859 -14.371 1.00 90.00 87 LEU A CA 1
ATOM 672 C C . LEU A 1 87 ? 7.845 3.360 -15.537 1.00 90.00 87 LEU A C 1
ATOM 674 O O . LEU A 1 87 ? 7.360 3.261 -16.661 1.00 90.00 87 LEU A O 1
ATOM 678 N N . ALA A 1 88 ? 9.099 3.012 -15.271 1.00 87.69 88 ALA A N 1
ATOM 679 C CA . ALA A 1 88 ? 10.019 2.446 -16.248 1.00 87.69 88 ALA A CA 1
ATOM 680 C C . ALA A 1 88 ? 11.082 1.609 -15.529 1.00 87.69 88 ALA A C 1
ATOM 682 O O . ALA A 1 88 ? 11.402 1.874 -14.371 1.00 87.69 88 ALA A O 1
ATOM 683 N N . GLU A 1 89 ? 11.633 0.619 -16.224 1.00 84.56 89 GLU A N 1
ATOM 684 C CA . GLU A 1 89 ? 12.754 -0.193 -15.756 1.00 84.56 89 GLU A CA 1
ATOM 685 C C . GLU A 1 89 ? 13.898 -0.087 -16.764 1.00 84.56 89 GLU A C 1
ATOM 687 O O . GLU A 1 89 ? 13.677 0.031 -17.971 1.00 84.56 89 GLU A O 1
ATOM 692 N N . ALA A 1 90 ? 15.130 -0.110 -16.264 1.00 82.62 90 ALA A N 1
ATOM 693 C CA . ALA A 1 90 ? 16.304 -0.176 -17.112 1.00 82.62 90 ALA A CA 1
ATOM 694 C C . ALA A 1 90 ? 16.321 -1.492 -17.905 1.00 82.62 90 ALA A C 1
ATOM 696 O O . ALA A 1 90 ? 16.060 -2.569 -17.369 1.00 82.62 90 ALA A O 1
ATOM 697 N N . GLU A 1 91 ? 16.684 -1.426 -19.184 1.00 79.88 91 GLU A N 1
ATOM 698 C CA . GLU A 1 91 ? 16.760 -2.621 -20.017 1.00 79.88 91 GLU A CA 1
ATOM 699 C C . GLU A 1 91 ? 17.938 -3.492 -19.555 1.00 79.88 91 GLU A C 1
ATOM 701 O O . GLU A 1 91 ? 19.106 -3.139 -19.736 1.00 79.88 91 GLU A O 1
ATOM 706 N N . ARG A 1 92 ? 17.635 -4.639 -18.931 1.00 71.12 92 ARG A N 1
ATOM 707 C CA . ARG A 1 92 ? 18.624 -5.525 -18.288 1.00 71.12 92 ARG A CA 1
ATOM 708 C C . ARG A 1 92 ? 19.798 -5.891 -19.205 1.00 71.12 92 ARG A C 1
ATOM 710 O O . ARG A 1 92 ? 20.926 -6.013 -18.731 1.00 71.12 92 ARG A O 1
ATOM 717 N N . ALA A 1 93 ? 19.551 -6.008 -20.511 1.00 70.62 93 ALA A N 1
ATOM 718 C CA . ALA A 1 93 ? 20.569 -6.286 -21.523 1.00 70.62 93 ALA A CA 1
ATOM 719 C C . ALA A 1 93 ? 21.680 -5.219 -21.595 1.00 70.62 93 ALA A C 1
ATOM 721 O O . ALA A 1 93 ? 22.814 -5.544 -21.932 1.00 70.62 93 ALA A O 1
ATOM 722 N N . ARG A 1 94 ? 21.387 -3.959 -21.246 1.00 67.12 94 ARG A N 1
ATOM 723 C CA . ARG A 1 94 ? 22.327 -2.831 -21.374 1.00 67.12 94 ARG A CA 1
ATOM 724 C C . ARG A 1 94 ? 23.204 -2.604 -20.145 1.00 67.12 94 ARG A C 1
ATOM 726 O O . ARG A 1 94 ? 24.214 -1.918 -20.248 1.00 67.12 94 ARG A O 1
ATOM 733 N N . TYR A 1 95 ? 22.845 -3.189 -19.002 1.00 64.31 95 TYR A N 1
ATOM 734 C CA . TYR A 1 95 ? 23.566 -3.012 -17.734 1.00 64.31 95 TYR A CA 1
ATOM 735 C C . TYR A 1 95 ? 24.154 -4.316 -17.177 1.00 64.31 95 TYR A C 1
ATOM 737 O O . TYR A 1 95 ? 24.815 -4.304 -16.140 1.00 64.31 95 TYR A O 1
ATOM 745 N N . GLY A 1 96 ? 23.983 -5.443 -17.875 1.00 58.94 96 GLY A N 1
ATOM 746 C CA . GLY A 1 96 ? 24.549 -6.751 -17.522 1.00 58.94 96 GLY A CA 1
ATOM 747 C C . GLY A 1 96 ? 26.075 -6.870 -17.663 1.00 58.94 96 GLY A C 1
ATOM 748 O O . GLY A 1 96 ? 26.572 -7.964 -17.904 1.00 58.94 96 GLY A O 1
ATOM 749 N N . VAL A 1 97 ? 26.830 -5.776 -17.527 1.00 59.72 97 VAL A N 1
ATOM 750 C CA . VAL A 1 97 ? 28.290 -5.740 -17.737 1.00 59.72 97 VAL A CA 1
ATOM 751 C C . VAL A 1 97 ? 29.073 -6.341 -16.553 1.00 59.72 97 VAL A C 1
ATOM 753 O O . VAL A 1 97 ? 30.245 -6.669 -16.700 1.00 59.72 97 VAL A O 1
ATOM 756 N N . PHE A 1 98 ? 28.440 -6.586 -15.398 1.00 57.81 98 PHE A N 1
ATOM 757 C CA . PHE A 1 98 ? 29.144 -7.006 -14.171 1.00 57.81 98 PHE A CA 1
ATOM 758 C C . PHE A 1 98 ? 28.916 -8.452 -13.709 1.00 57.81 98 PHE A C 1
ATOM 760 O O . PHE A 1 98 ? 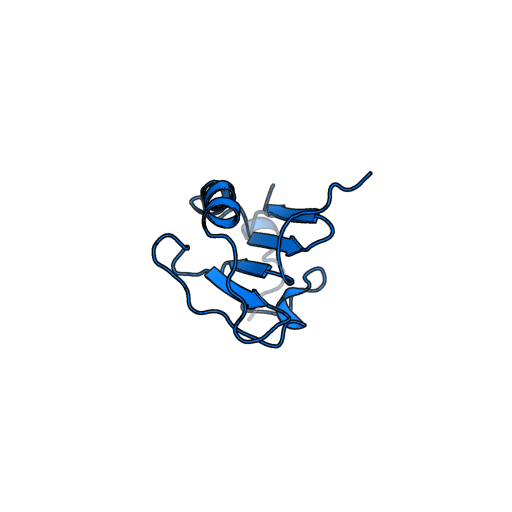29.201 -8.775 -12.560 1.00 57.81 98 PHE A O 1
ATOM 767 N N . ARG A 1 99 ? 28.462 -9.363 -14.577 1.00 55.69 99 ARG A N 1
ATOM 768 C CA . ARG A 1 99 ? 28.474 -10.805 -14.265 1.00 55.69 99 ARG A CA 1
ATOM 769 C C . ARG A 1 99 ? 29.401 -11.551 -15.222 1.00 55.69 99 ARG A C 1
ATOM 771 O O . ARG A 1 99 ? 28.936 -12.267 -16.102 1.00 55.69 99 ARG A O 1
ATOM 778 N N . LYS A 1 100 ? 30.715 -11.372 -15.055 1.00 46.16 100 LYS A N 1
ATOM 779 C CA . LYS A 1 100 ? 31.678 -12.396 -15.485 1.00 46.16 100 LYS A CA 1
ATOM 780 C C . LYS A 1 100 ? 31.825 -13.416 -14.355 1.00 46.16 100 LYS A C 1
ATOM 782 O O . LYS A 1 100 ? 31.888 -13.027 -13.191 1.00 46.16 100 LYS A O 1
ATOM 787 N N . ALA A 1 101 ? 31.730 -14.679 -14.762 1.00 50.78 101 ALA A N 1
ATOM 788 C CA . ALA A 1 101 ? 31.852 -15.889 -13.957 1.00 50.78 101 ALA A CA 1
ATOM 789 C C . ALA A 1 101 ? 33.235 -16.030 -13.314 1.00 50.78 101 ALA A C 1
ATOM 791 O O . ALA A 1 101 ? 34.193 -15.443 -13.870 1.00 50.78 101 ALA A O 1
#

Foldseek 3Di:
DQQFDPFPWKKKKFAQPDDDDPPDCAVVFDDWDDDDPPADPRITMGTNDPPGDTDVVVVNVPRPLPPVVQWGMWIDGRRHIDTDGNPDDDDCVVPVPPDDD

Radius of gyration: 15.75 Å; chains: 1; bounding box: 46×36×37 Å